Protein AF-A0A5C4JA90-F1 (afdb_monomer)

pLDDT: mean 88.25, std 11.95, range [43.72, 97.94]

Solvent-accessible surface area (backbone atoms only — not comparable to full-atom values): 6772 Å² total; per-residue (Å²): 108,71,66,58,56,51,51,53,49,51,52,51,32,50,51,41,26,49,60,39,47,71,43,42,62,58,55,51,51,46,38,75,78,66,50,49,73,68,56,54,54,50,52,50,50,53,51,51,50,51,53,44,51,53,50,50,53,51,52,49,52,53,51,50,55,53,43,42,56,50,25,44,75,76,68,70,45,85,67,88,75,62,65,68,60,53,50,49,53,54,51,52,53,44,50,49,52,50,49,23,36,50,52,39,45,51,49,58,70,61,58,59,84,71,67,77,68,74,76,76,127

Radius of gyration: 19.86 Å; Cα contacts (8 Å, |Δi|>4): 53; chains: 1; bounding box: 40×28×70 Å

Mean predicted aligned error: 6.67 Å

Structure (mmCIF, N/CA/C/O backbone):
data_AF-A0A5C4JA90-F1
#
_entry.id   AF-A0A5C4JA90-F1
#
loop_
_atom_site.group_PDB
_atom_site.id
_atom_site.type_symbol
_atom_site.label_atom_id
_atom_site.label_alt_id
_atom_site.label_comp_id
_atom_site.label_asym_id
_atom_site.label_entity_id
_atom_site.label_seq_id
_atom_site.pdbx_PDB_ins_code
_atom_site.Cartn_x
_atom_site.Cartn_y
_atom_site.Cartn_z
_atom_site.occupancy
_atom_site.B_iso_or_equiv
_atom_site.auth_seq_id
_atom_site.auth_comp_id
_atom_site.auth_asym_id
_atom_site.auth_atom_id
_atom_site.pdbx_PDB_model_num
ATOM 1 N N . MET A 1 1 ? 15.940 -14.968 -6.168 1.00 79.25 1 MET A N 1
ATOM 2 C CA . MET A 1 1 ? 14.780 -14.054 -6.298 1.00 79.25 1 MET A CA 1
ATOM 3 C C . MET A 1 1 ? 13.690 -14.319 -5.271 1.00 79.25 1 MET A C 1
ATOM 5 O O . MET A 1 1 ? 13.374 -13.390 -4.544 1.00 79.25 1 MET A O 1
ATOM 9 N N . ALA A 1 2 ? 13.182 -15.551 -5.124 1.00 89.75 2 ALA A N 1
ATOM 10 C CA . ALA A 1 2 ? 12.149 -15.864 -4.122 1.00 89.75 2 ALA A CA 1
ATOM 11 C C . ALA A 1 2 ? 12.518 -15.434 -2.686 1.00 89.75 2 ALA A C 1
ATOM 13 O O . ALA A 1 2 ? 11.698 -14.834 -2.003 1.00 89.75 2 ALA A O 1
ATOM 14 N N . LEU A 1 3 ? 13.771 -15.653 -2.266 1.00 96.38 3 LEU A N 1
ATOM 15 C CA . LEU A 1 3 ? 14.250 -15.251 -0.938 1.00 96.38 3 LEU A CA 1
ATOM 16 C C . LEU A 1 3 ? 14.213 -13.732 -0.719 1.00 96.38 3 LEU A C 1
ATOM 18 O O . LEU A 1 3 ? 13.763 -13.290 0.329 1.00 96.38 3 LEU A O 1
ATOM 22 N N . ILE A 1 4 ? 14.643 -12.937 -1.706 1.00 95.44 4 ILE A N 1
ATOM 23 C CA . ILE A 1 4 ? 14.639 -11.468 -1.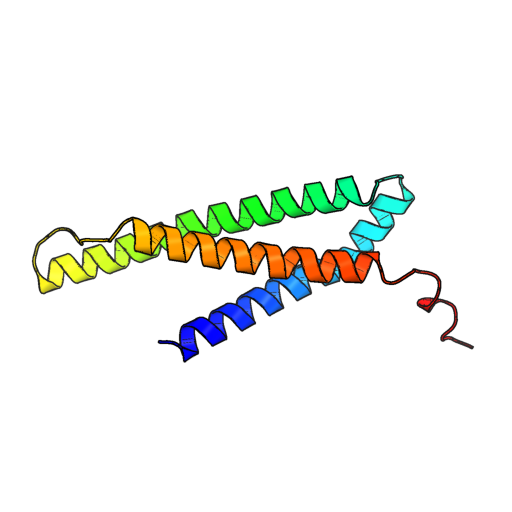606 1.00 95.44 4 ILE A CA 1
ATOM 24 C C . ILE A 1 4 ? 13.197 -10.964 -1.522 1.00 95.44 4 ILE A C 1
ATOM 26 O O . ILE A 1 4 ? 12.879 -10.186 -0.635 1.00 95.44 4 ILE A O 1
ATOM 30 N N . ILE A 1 5 ? 12.311 -11.465 -2.390 1.00 92.88 5 ILE A N 1
ATOM 31 C CA . ILE A 1 5 ? 10.890 -11.089 -2.385 1.00 92.88 5 ILE A CA 1
ATOM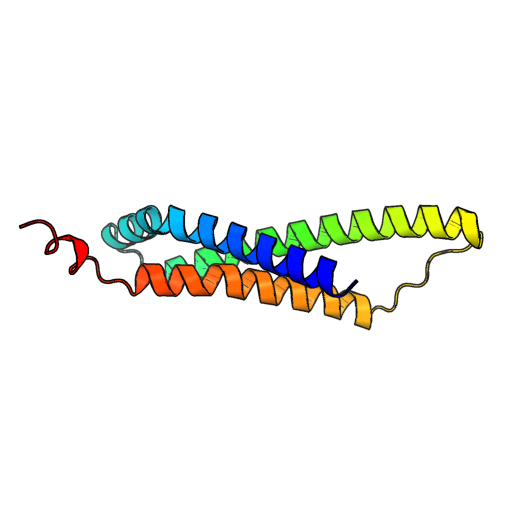 32 C C . ILE A 1 5 ? 10.248 -11.432 -1.036 1.00 92.88 5 ILE A C 1
ATOM 34 O O . ILE A 1 5 ? 9.563 -10.592 -0.456 1.00 92.88 5 ILE A O 1
ATOM 38 N N . ALA A 1 6 ? 10.494 -12.637 -0.514 1.00 94.75 6 ALA A N 1
ATOM 39 C CA . ALA A 1 6 ? 9.968 -13.066 0.777 1.00 94.75 6 ALA A CA 1
ATOM 40 C C . ALA A 1 6 ? 10.513 -12.212 1.928 1.00 94.75 6 ALA A C 1
ATOM 42 O O . ALA A 1 6 ? 9.740 -11.730 2.751 1.00 94.75 6 ALA A O 1
ATOM 43 N N . PHE A 1 7 ? 11.826 -11.976 1.963 1.00 96.62 7 PHE A N 1
ATOM 44 C CA . PHE A 1 7 ? 12.458 -11.154 2.991 1.00 96.62 7 PHE A CA 1
ATOM 45 C C . PHE A 1 7 ? 11.927 -9.718 2.973 1.00 96.62 7 PHE A C 1
ATOM 47 O O . PHE A 1 7 ? 11.525 -9.202 4.012 1.00 96.62 7 PHE A O 1
ATOM 54 N N . THR A 1 8 ? 11.855 -9.089 1.797 1.00 94.75 8 THR A N 1
ATOM 55 C CA . THR A 1 8 ? 11.294 -7.743 1.645 1.00 94.75 8 THR A CA 1
ATOM 56 C C . THR A 1 8 ? 9.830 -7.703 2.072 1.00 94.75 8 THR A C 1
ATOM 58 O O . THR A 1 8 ? 9.444 -6.790 2.796 1.00 94.75 8 THR A O 1
ATOM 61 N N . ALA A 1 9 ? 9.022 -8.695 1.689 1.00 94.62 9 ALA A N 1
ATOM 62 C CA . ALA A 1 9 ? 7.627 -8.771 2.112 1.00 94.62 9 ALA A CA 1
ATOM 63 C C . ALA A 1 9 ? 7.506 -8.857 3.640 1.00 94.62 9 ALA A C 1
ATOM 65 O O . ALA A 1 9 ? 6.747 -8.094 4.229 1.00 94.62 9 ALA A O 1
ATOM 66 N N . ILE A 1 10 ? 8.288 -9.723 4.292 1.00 96.19 10 ILE A N 1
ATOM 67 C CA . ILE A 1 10 ? 8.297 -9.860 5.756 1.00 96.19 10 ILE A CA 1
ATOM 68 C C . ILE A 1 10 ? 8.734 -8.553 6.421 1.00 96.19 10 ILE A C 1
ATOM 70 O O . ILE A 1 10 ? 8.079 -8.104 7.357 1.00 96.19 10 ILE A O 1
ATOM 74 N N . ALA A 1 11 ? 9.805 -7.926 5.929 1.00 96.12 11 ALA A N 1
ATOM 75 C CA . ALA A 1 11 ? 10.307 -6.667 6.469 1.00 96.12 11 ALA A CA 1
ATOM 76 C C . ALA A 1 11 ? 9.243 -5.563 6.388 1.00 96.12 11 ALA A C 1
ATOM 78 O O . ALA A 1 11 ? 8.934 -4.935 7.398 1.00 96.12 11 ALA A O 1
ATOM 79 N N . VAL A 1 12 ? 8.620 -5.387 5.218 1.00 94.38 12 VAL A N 1
ATOM 80 C CA . VAL A 1 12 ? 7.545 -4.407 5.008 1.00 94.38 12 VAL A CA 1
ATOM 81 C C . VAL A 1 12 ? 6.351 -4.697 5.913 1.00 94.38 12 VAL A C 1
ATOM 83 O O . VAL A 1 12 ? 5.855 -3.785 6.574 1.00 94.38 12 VAL A O 1
ATOM 86 N N . VAL A 1 13 ? 5.904 -5.956 5.980 1.00 94.81 13 VAL A N 1
ATOM 87 C CA . VAL A 1 13 ? 4.779 -6.356 6.835 1.00 94.81 13 VAL A CA 1
ATOM 88 C C . VAL A 1 13 ? 5.084 -6.048 8.296 1.00 94.81 13 VAL A C 1
ATOM 90 O O . VAL A 1 13 ? 4.253 -5.450 8.970 1.00 94.81 13 VAL A O 1
ATOM 93 N N . ASN A 1 14 ? 6.275 -6.405 8.776 1.00 95.94 14 ASN A N 1
ATOM 94 C CA . ASN A 1 14 ? 6.683 -6.160 10.153 1.00 95.94 14 ASN A CA 1
ATOM 95 C C . ASN A 1 14 ? 6.728 -4.662 10.477 1.00 95.94 14 ASN A C 1
ATOM 97 O O . ASN A 1 14 ? 6.190 -4.238 11.496 1.00 95.94 14 ASN A O 1
ATOM 101 N N . THR A 1 15 ? 7.311 -3.846 9.597 1.00 94.62 15 THR A N 1
ATOM 102 C CA . THR A 1 15 ? 7.379 -2.392 9.790 1.00 94.62 15 THR A CA 1
ATOM 103 C C . THR A 1 15 ? 5.991 -1.759 9.809 1.00 94.62 15 THR A C 1
ATOM 105 O O . THR A 1 15 ? 5.680 -0.998 10.722 1.00 94.62 15 THR A O 1
ATOM 108 N N . LEU A 1 16 ? 5.131 -2.090 8.840 1.00 93.31 16 LEU A N 1
ATOM 109 C CA . LEU A 1 16 ? 3.766 -1.562 8.791 1.00 93.31 16 LEU A CA 1
ATOM 110 C C . LEU A 1 16 ? 2.945 -2.024 9.996 1.00 93.31 16 LEU A C 1
ATOM 112 O O . LEU A 1 16 ? 2.185 -1.235 10.562 1.00 93.31 16 LEU A O 1
ATOM 116 N N . ALA A 1 17 ? 3.117 -3.277 10.414 1.00 92.12 17 ALA A N 1
ATOM 117 C CA . ALA A 1 17 ? 2.409 -3.817 11.559 1.00 92.12 17 ALA A CA 1
ATOM 118 C C . ALA A 1 17 ? 2.846 -3.161 12.872 1.00 92.12 17 ALA A C 1
ATOM 120 O O . ALA A 1 17 ? 1.986 -2.803 13.680 1.00 92.12 17 ALA A O 1
ATOM 121 N N . MET A 1 18 ? 4.151 -2.951 13.060 1.00 93.19 18 MET A N 1
ATOM 122 C CA . MET A 1 18 ? 4.711 -2.233 14.207 1.00 93.19 18 MET A CA 1
ATOM 123 C C . MET A 1 18 ? 4.201 -0.789 14.247 1.00 93.19 18 MET A C 1
ATOM 125 O O . MET A 1 18 ? 3.548 -0.409 15.214 1.00 93.19 18 MET A O 1
ATOM 129 N N . ALA A 1 19 ? 4.366 -0.033 13.156 1.00 92.00 19 ALA A N 1
ATOM 130 C CA . ALA A 1 19 ? 3.921 1.360 13.071 1.00 92.00 19 ALA A CA 1
ATOM 131 C C . ALA A 1 19 ? 2.415 1.517 13.342 1.00 92.00 19 ALA A C 1
ATOM 133 O O . ALA A 1 19 ? 1.977 2.467 13.989 1.00 92.00 19 ALA A O 1
ATOM 134 N N . THR A 1 20 ? 1.605 0.564 12.876 1.00 90.44 20 THR A N 1
ATOM 135 C CA . THR A 1 20 ? 0.160 0.573 13.135 1.00 90.44 20 THR A CA 1
ATOM 136 C C . THR A 1 20 ? -0.168 0.236 14.591 1.00 90.44 20 THR A C 1
ATOM 138 O O . THR A 1 20 ? -1.092 0.812 15.166 1.00 90.44 20 THR A O 1
ATOM 141 N N . SER A 1 21 ? 0.572 -0.697 15.193 1.00 88.62 21 SER A N 1
ATOM 142 C CA . SER A 1 21 ? 0.370 -1.120 16.583 1.00 88.62 21 SER A CA 1
ATOM 143 C C . SER A 1 21 ? 0.759 -0.026 17.576 1.00 88.62 21 SER A C 1
ATOM 145 O O . SER A 1 21 ? 0.036 0.188 18.548 1.00 88.62 21 SER A O 1
ATOM 147 N N . ASP A 1 22 ? 1.823 0.730 17.299 1.00 89.75 22 ASP A N 1
ATOM 148 C CA . ASP A 1 22 ? 2.257 1.853 18.142 1.00 89.75 22 ASP A CA 1
ATOM 149 C C . ASP A 1 22 ? 1.175 2.941 18.253 1.00 89.75 22 ASP A C 1
ATOM 151 O O . ASP A 1 22 ? 0.995 3.569 19.300 1.00 89.75 22 ASP A O 1
ATOM 155 N N . ARG A 1 23 ? 0.356 3.093 17.207 1.00 89.81 23 ARG A N 1
ATOM 156 C CA . ARG A 1 23 ? -0.749 4.065 17.143 1.00 89.81 23 ARG A CA 1
ATOM 157 C C . ARG A 1 23 ? -2.047 3.569 17.779 1.00 89.81 23 ARG A C 1
ATOM 159 O O . ARG A 1 23 ? -3.039 4.297 17.820 1.00 89.81 23 ARG A O 1
ATOM 166 N N . ALA A 1 24 ? -2.057 2.367 18.358 1.00 84.62 24 ALA A N 1
ATOM 167 C CA . ALA A 1 24 ? -3.225 1.829 19.056 1.00 84.62 24 ALA A CA 1
ATOM 168 C C . ALA A 1 24 ? -3.716 2.745 20.191 1.00 84.62 24 ALA A C 1
ATOM 170 O O . ALA A 1 24 ? -4.925 2.897 20.382 1.00 84.62 24 ALA A O 1
ATOM 171 N N . ARG A 1 25 ? -2.795 3.400 20.917 1.00 84.06 25 ARG A N 1
ATOM 172 C CA . ARG A 1 25 ? -3.149 4.374 21.966 1.00 84.06 25 ARG A CA 1
ATOM 173 C C . ARG A 1 25 ? -3.851 5.603 21.393 1.00 84.06 25 ARG A C 1
ATOM 175 O O . ARG A 1 25 ? -4.857 6.027 21.953 1.00 84.06 25 ARG A O 1
ATOM 182 N N . GLU A 1 26 ? -3.385 6.131 20.263 1.00 89.56 26 GLU A N 1
ATOM 183 C CA . GLU A 1 26 ? -4.033 7.255 19.572 1.00 89.56 26 GLU A CA 1
ATOM 184 C C . GLU A 1 26 ? -5.461 6.886 19.148 1.00 89.56 26 GLU A C 1
ATOM 186 O O . GLU A 1 26 ? -6.402 7.641 19.390 1.00 89.56 26 GLU A O 1
ATOM 191 N N . PHE A 1 27 ? -5.657 5.684 18.594 1.00 88.44 27 PHE A N 1
ATOM 192 C CA . PHE A 1 27 ? -6.988 5.198 18.216 1.00 88.44 27 PHE A CA 1
ATOM 193 C C . PHE A 1 27 ? -7.919 5.0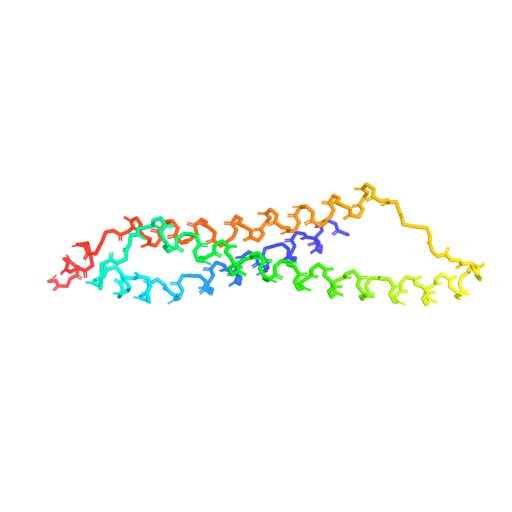31 19.420 1.00 88.44 27 PHE A C 1
ATOM 195 O O . PHE A 1 27 ? -9.113 5.323 19.316 1.00 88.44 27 PHE A O 1
ATOM 202 N N . ALA A 1 28 ? -7.395 4.588 20.566 1.00 84.50 28 ALA A N 1
ATOM 203 C CA . ALA A 1 28 ? -8.161 4.507 21.805 1.00 84.50 28 ALA A CA 1
ATOM 204 C C . ALA A 1 28 ? -8.592 5.899 22.294 1.00 84.50 28 ALA A C 1
ATOM 206 O O . ALA A 1 28 ? -9.762 6.085 22.626 1.00 84.50 28 ALA A O 1
ATOM 207 N N . LEU A 1 29 ? -7.694 6.890 22.255 1.00 88.06 29 LEU A N 1
ATOM 208 C CA . LEU A 1 29 ? -8.014 8.279 22.602 1.00 88.06 29 LEU A CA 1
ATOM 209 C C . LEU A 1 29 ? -9.082 8.867 21.671 1.00 88.06 29 LEU A C 1
ATOM 211 O O . LEU A 1 29 ? -10.066 9.429 22.147 1.00 88.06 29 LEU A O 1
ATOM 215 N N . LEU A 1 30 ? -8.966 8.661 20.355 1.00 88.31 30 LEU A N 1
ATOM 216 C CA . LEU A 1 30 ? -9.975 9.109 19.386 1.00 88.31 30 LEU A CA 1
ATOM 217 C C . LEU A 1 30 ? -11.363 8.521 19.673 1.00 88.31 30 LEU A C 1
ATOM 219 O O . LEU A 1 30 ? -12.378 9.195 19.479 1.00 88.31 30 LEU A O 1
ATOM 223 N N . ARG A 1 31 ? -11.427 7.275 20.157 1.00 86.38 31 ARG A N 1
ATOM 224 C CA . ARG A 1 31 ? -12.687 6.633 20.559 1.00 86.38 31 ARG A CA 1
ATOM 225 C C . ARG A 1 31 ? -13.284 7.222 21.831 1.00 86.38 31 ARG A C 1
ATOM 227 O O . ARG A 1 31 ? -14.506 7.283 21.918 1.00 86.38 31 ARG A O 1
ATOM 234 N N . LEU A 1 32 ? -12.465 7.665 22.786 1.00 87.81 32 LEU A N 1
ATOM 235 C CA . LEU A 1 32 ? -12.951 8.340 23.997 1.00 87.81 32 LEU A CA 1
ATOM 236 C C . LEU A 1 32 ? -13.618 9.682 23.672 1.00 87.81 32 LEU A C 1
ATOM 238 O O . LEU A 1 32 ? -14.580 10.060 24.329 1.00 87.81 32 LEU A O 1
ATOM 242 N N . VAL A 1 33 ? -13.169 10.350 22.608 1.00 89.62 33 VAL A N 1
ATOM 243 C CA . VAL A 1 33 ? -13.782 11.586 22.087 1.00 89.62 33 VAL A CA 1
ATOM 244 C C . VAL A 1 33 ? -15.012 11.295 21.195 1.00 89.62 33 VAL A C 1
ATOM 246 O O . VAL A 1 33 ? -15.637 12.207 20.666 1.00 89.62 33 VAL A O 1
ATOM 249 N N . GLY A 1 34 ? -15.407 10.023 21.037 1.00 90.38 34 GLY A N 1
ATOM 250 C CA . GLY A 1 34 ? -16.632 9.615 20.333 1.00 90.38 34 GLY A CA 1
ATOM 251 C C . GLY A 1 34 ? -16.432 9.076 18.912 1.00 90.38 34 GLY A C 1
ATOM 252 O O . GLY A 1 34 ? -17.409 8.792 18.218 1.00 90.38 34 GLY A O 1
ATOM 253 N N . THR A 1 35 ? -15.189 8.887 18.454 1.00 91.75 35 THR A N 1
ATOM 254 C CA . THR A 1 35 ? -14.922 8.325 17.118 1.00 91.75 35 THR A CA 1
ATOM 255 C C . THR A 1 35 ? -15.312 6.846 17.055 1.00 91.75 35 THR A C 1
ATOM 257 O O . THR A 1 35 ? -14.945 6.035 17.905 1.00 91.75 35 THR A O 1
ATOM 260 N N . THR A 1 36 ? -16.022 6.449 16.002 1.00 90.38 36 THR A N 1
ATOM 261 C CA . THR A 1 36 ? -16.427 5.054 15.782 1.00 90.38 36 THR A CA 1
ATOM 262 C C . THR A 1 36 ? -15.290 4.209 15.197 1.00 90.38 36 THR A C 1
ATOM 264 O O . THR A 1 36 ? -14.433 4.691 14.454 1.00 90.38 36 THR A O 1
ATOM 267 N N . ARG A 1 37 ? -15.322 2.887 15.428 1.00 86.50 37 ARG A N 1
ATOM 268 C CA . ARG A 1 37 ? -14.355 1.935 14.840 1.00 86.50 37 ARG A CA 1
ATOM 269 C C . ARG A 1 37 ? -14.282 2.033 13.310 1.00 86.50 37 ARG A C 1
ATOM 271 O O . ARG A 1 37 ? -13.207 1.885 12.737 1.00 86.50 37 ARG A O 1
ATOM 278 N N . ARG A 1 38 ? -15.412 2.294 12.643 1.00 89.94 38 ARG A N 1
ATOM 279 C CA . ARG A 1 38 ? -15.472 2.436 11.180 1.00 89.94 38 ARG A CA 1
ATOM 280 C C . ARG A 1 38 ? -14.741 3.691 10.696 1.00 89.94 38 ARG A C 1
ATOM 282 O O . ARG A 1 38 ? -14.096 3.627 9.656 1.00 89.94 38 ARG A O 1
ATOM 289 N N . GLN A 1 39 ? -14.811 4.797 11.438 1.00 92.50 39 GLN A N 1
ATOM 290 C CA . GLN A 1 39 ? -14.091 6.030 11.099 1.00 92.50 39 GLN A CA 1
ATOM 291 C C . GLN A 1 39 ? -12.576 5.839 11.210 1.00 92.50 39 GLN A C 1
ATOM 293 O O . GLN A 1 39 ? -11.870 6.194 10.270 1.00 92.50 39 GLN A O 1
ATOM 298 N N . VAL A 1 40 ? -12.096 5.189 12.277 1.00 91.06 40 VAL A N 1
ATOM 299 C CA . VAL A 1 40 ? -10.666 4.862 12.439 1.00 91.06 40 VAL A CA 1
ATOM 300 C C . VAL A 1 40 ? -10.176 3.961 11.302 1.00 91.06 40 VAL A C 1
ATOM 302 O O . VAL A 1 40 ? -9.179 4.263 10.658 1.00 91.06 40 VAL A O 1
ATOM 305 N N . MET A 1 41 ? -10.916 2.893 10.982 1.00 90.88 41 MET A N 1
ATOM 306 C CA . MET A 1 41 ? -10.546 1.988 9.883 1.00 90.88 41 MET A CA 1
ATOM 307 C C . MET A 1 41 ? -10.560 2.684 8.516 1.00 90.88 41 MET A C 1
ATOM 309 O O . MET A 1 41 ? -9.738 2.369 7.661 1.00 90.88 41 MET A O 1
ATOM 313 N N . ARG A 1 42 ? -11.471 3.642 8.298 1.00 93.25 42 ARG A N 1
ATOM 314 C CA . ARG A 1 42 ? -11.513 4.430 7.059 1.00 93.25 42 ARG A CA 1
ATOM 315 C C . ARG A 1 42 ? -10.328 5.387 6.961 1.00 93.25 42 ARG A C 1
ATOM 317 O O . ARG A 1 42 ? -9.751 5.498 5.888 1.00 93.25 42 ARG A O 1
ATOM 324 N N . MET A 1 43 ? -9.971 6.057 8.056 1.00 93.38 43 MET A N 1
ATOM 325 C CA . MET A 1 43 ? -8.787 6.919 8.123 1.00 93.38 43 MET A CA 1
ATOM 326 C C . MET A 1 43 ? -7.522 6.120 7.814 1.00 93.38 43 MET A C 1
ATOM 328 O O . MET A 1 43 ? -6.751 6.510 6.944 1.00 93.38 43 MET A O 1
ATOM 332 N N . LEU A 1 44 ? -7.361 4.966 8.462 1.00 91.94 44 LEU A N 1
ATOM 333 C CA . LEU A 1 44 ? -6.222 4.090 8.230 1.00 91.94 44 LEU A CA 1
ATOM 334 C C . LEU A 1 44 ? -6.159 3.611 6.774 1.00 91.94 44 LEU A C 1
ATOM 336 O O . LEU A 1 44 ? -5.091 3.598 6.178 1.00 91.94 44 LEU A O 1
ATOM 340 N N . GLY A 1 45 ? -7.308 3.291 6.170 1.00 93.19 45 GLY A N 1
ATOM 341 C CA . GLY A 1 45 ? -7.381 2.948 4.749 1.00 93.19 45 GLY A CA 1
ATOM 342 C C . GLY A 1 45 ? -6.870 4.063 3.830 1.00 93.19 45 GLY A C 1
ATOM 343 O O . GLY A 1 45 ? -6.159 3.773 2.873 1.00 93.19 45 GLY A O 1
ATOM 344 N N . TRP A 1 46 ? -7.179 5.329 4.132 1.00 96.12 46 TRP A N 1
ATOM 345 C CA . TRP A 1 46 ? -6.644 6.476 3.387 1.00 96.12 46 TRP A CA 1
ATOM 346 C C . TRP A 1 46 ? -5.139 6.647 3.569 1.00 96.12 46 TRP A C 1
ATOM 348 O O . TRP A 1 46 ? -4.440 6.951 2.607 1.00 96.12 46 TRP A O 1
ATOM 358 N N . GLU A 1 47 ? -4.635 6.416 4.776 1.00 94.12 47 GLU A N 1
ATOM 359 C CA . GLU A 1 47 ? -3.203 6.466 5.047 1.00 94.12 47 GLU A CA 1
ATOM 360 C C . GLU A 1 47 ? -2.449 5.365 4.293 1.00 94.12 47 GLU A C 1
ATOM 362 O O . GLU A 1 47 ? -1.492 5.649 3.574 1.00 94.12 47 GLU A O 1
ATOM 367 N N . THR A 1 48 ? -2.926 4.118 4.371 1.00 94.50 48 THR A N 1
ATOM 368 C CA . THR A 1 48 ? -2.349 3.004 3.611 1.00 94.50 48 THR A CA 1
ATOM 369 C C . THR A 1 48 ? -2.414 3.266 2.112 1.00 94.50 48 THR A C 1
ATOM 371 O O . THR A 1 48 ? -1.439 3.009 1.411 1.00 94.50 48 THR A O 1
ATOM 374 N N . LEU A 1 49 ? -3.527 3.807 1.606 1.00 96.06 49 LEU A N 1
ATOM 375 C CA . LEU A 1 49 ? -3.661 4.152 0.193 1.00 96.06 49 LEU A CA 1
ATOM 376 C C . LEU A 1 49 ? -2.618 5.191 -0.234 1.00 96.06 49 LEU A C 1
ATOM 378 O O . LEU A 1 49 ? -2.000 5.024 -1.282 1.00 96.06 49 LEU A O 1
ATOM 382 N N . ALA A 1 50 ? -2.390 6.227 0.577 1.00 97.06 50 ALA A N 1
ATOM 383 C CA . ALA A 1 50 ? -1.373 7.236 0.303 1.00 97.06 50 ALA A CA 1
ATOM 384 C C . ALA A 1 50 ? 0.039 6.627 0.287 1.00 97.06 50 ALA A C 1
ATOM 386 O O . ALA A 1 50 ? 0.798 6.874 -0.649 1.00 97.06 50 ALA A O 1
ATOM 387 N N . ILE A 1 51 ? 0.369 5.775 1.265 1.00 95.25 51 ILE A N 1
ATOM 388 C CA . ILE A 1 51 ? 1.660 5.070 1.328 1.00 95.25 51 ILE A CA 1
ATOM 389 C C . ILE A 1 51 ? 1.861 4.198 0.084 1.00 95.25 51 ILE A C 1
ATOM 391 O O . ILE A 1 51 ? 2.905 4.274 -0.560 1.00 95.25 51 ILE A O 1
ATOM 395 N N . VAL A 1 52 ? 0.856 3.398 -0.286 1.00 96.56 52 VAL A N 1
ATOM 396 C CA . VAL A 1 52 ? 0.907 2.524 -1.466 1.00 96.56 52 VAL A CA 1
ATOM 397 C C . VAL A 1 52 ? 1.038 3.338 -2.749 1.00 96.56 52 VAL A C 1
ATOM 399 O O . VAL A 1 52 ? 1.833 2.972 -3.608 1.00 96.56 52 VAL A O 1
ATOM 402 N N . ALA A 1 53 ? 0.308 4.446 -2.884 1.00 97.62 53 ALA A N 1
ATOM 403 C CA . ALA A 1 53 ? 0.392 5.309 -4.057 1.00 97.62 53 ALA A CA 1
ATOM 404 C C . ALA A 1 53 ? 1.796 5.910 -4.212 1.00 97.62 53 ALA A C 1
ATOM 406 O O . ALA A 1 53 ? 2.388 5.828 -5.288 1.00 97.62 53 ALA A O 1
ATOM 407 N N . VAL A 1 54 ? 2.364 6.450 -3.130 1.00 97.94 54 VAL A N 1
ATOM 408 C CA . VAL A 1 54 ? 3.727 6.998 -3.132 1.00 97.94 54 VAL A CA 1
ATOM 409 C C . VAL A 1 54 ? 4.751 5.903 -3.439 1.00 97.94 54 VAL A C 1
ATOM 411 O O . VAL A 1 54 ? 5.611 6.092 -4.297 1.00 97.94 54 VAL A O 1
ATOM 414 N N . ALA A 1 55 ? 4.634 4.736 -2.802 1.00 95.94 55 ALA A N 1
ATOM 415 C CA . ALA A 1 55 ? 5.519 3.601 -3.046 1.00 95.94 55 ALA A CA 1
ATOM 416 C C . ALA A 1 55 ? 5.431 3.093 -4.493 1.00 95.94 55 ALA A C 1
ATOM 418 O O . ALA A 1 55 ? 6.458 2.785 -5.094 1.00 95.94 55 ALA A O 1
ATOM 419 N N . ALA A 1 56 ? 4.230 3.042 -5.076 1.00 96.88 56 ALA A N 1
ATOM 420 C CA . ALA A 1 56 ? 4.018 2.643 -6.462 1.00 96.88 56 ALA A CA 1
ATOM 421 C C . ALA A 1 56 ? 4.677 3.627 -7.433 1.00 96.88 56 ALA A C 1
ATOM 423 O O . ALA A 1 56 ? 5.388 3.197 -8.340 1.00 96.88 56 ALA A O 1
ATOM 424 N N . VAL A 1 57 ? 4.497 4.935 -7.225 1.00 97.94 57 VAL A N 1
ATOM 425 C CA . VAL A 1 57 ? 5.113 5.972 -8.065 1.00 97.94 57 VAL A CA 1
ATOM 426 C C . VAL A 1 57 ? 6.636 5.910 -7.971 1.00 97.94 57 VAL A C 1
ATOM 428 O O . VAL A 1 57 ? 7.307 5.801 -8.996 1.00 97.94 57 VAL A O 1
ATOM 431 N N . LEU A 1 58 ? 7.189 5.920 -6.755 1.00 97.94 58 LEU A N 1
ATOM 432 C CA . LEU A 1 58 ? 8.638 5.902 -6.546 1.00 97.94 58 LEU A CA 1
ATOM 433 C C . LEU A 1 58 ? 9.269 4.591 -7.019 1.00 97.94 58 LEU A C 1
ATOM 435 O O . LEU A 1 58 ? 10.269 4.613 -7.730 1.00 97.94 58 LEU A O 1
ATOM 439 N N . GLY A 1 59 ? 8.669 3.450 -6.678 1.00 96.12 59 GLY A N 1
ATOM 440 C CA . GLY A 1 59 ? 9.149 2.137 -7.100 1.00 96.12 59 GLY A CA 1
ATOM 441 C C . GLY A 1 59 ? 9.141 1.985 -8.618 1.00 96.12 59 GLY A C 1
ATOM 442 O O . GLY A 1 59 ? 10.118 1.509 -9.191 1.00 96.12 59 GLY A O 1
ATOM 443 N N . THR A 1 60 ? 8.084 2.459 -9.285 1.00 95.81 60 THR A N 1
ATOM 444 C CA . THR A 1 60 ? 8.000 2.451 -10.753 1.00 95.81 60 THR A CA 1
ATOM 445 C C . THR A 1 60 ? 9.032 3.384 -11.375 1.00 95.81 60 THR A C 1
ATOM 447 O O . THR A 1 60 ? 9.713 2.983 -12.314 1.00 95.81 60 THR A O 1
ATOM 450 N N . ALA A 1 61 ? 9.207 4.596 -10.841 1.00 96.44 61 ALA A N 1
ATOM 451 C CA . ALA A 1 61 ? 10.204 5.542 -11.334 1.00 96.44 61 ALA A CA 1
ATOM 452 C C . ALA A 1 61 ? 11.633 4.981 -11.223 1.00 96.44 61 ALA A C 1
ATOM 454 O O . ALA A 1 61 ? 12.388 5.024 -12.193 1.00 96.44 61 ALA A O 1
ATOM 455 N N . ILE A 1 62 ? 11.984 4.390 -10.075 1.00 96.56 62 ILE A N 1
ATOM 456 C CA . ILE A 1 62 ? 13.294 3.762 -9.848 1.00 96.56 62 ILE A CA 1
ATOM 457 C C . ILE A 1 62 ? 13.486 2.555 -10.777 1.00 96.56 62 ILE A C 1
ATOM 459 O O . ILE A 1 62 ? 14.541 2.408 -11.401 1.00 96.56 62 ILE A O 1
ATOM 463 N N . ALA A 1 63 ? 12.470 1.699 -10.911 1.00 94.31 63 ALA A N 1
ATOM 464 C CA . ALA A 1 63 ? 12.537 0.532 -11.785 1.00 94.31 63 ALA A CA 1
ATOM 465 C C . ALA A 1 63 ? 12.709 0.937 -13.255 1.00 94.31 63 ALA A C 1
ATOM 467 O O . ALA A 1 63 ? 13.558 0.382 -13.946 1.00 94.31 63 ALA A O 1
ATOM 468 N N . LEU A 1 64 ? 11.966 1.940 -13.728 1.00 93.50 64 LEU A N 1
ATOM 469 C CA . LEU A 1 64 ? 12.100 2.444 -15.093 1.00 93.50 64 LEU A CA 1
ATOM 470 C C . LEU A 1 64 ? 13.465 3.088 -15.328 1.00 93.50 64 LEU A C 1
ATOM 472 O O . LEU A 1 64 ? 14.082 2.789 -16.341 1.00 93.50 64 LEU A O 1
ATOM 476 N N . ALA A 1 65 ? 13.965 3.913 -14.405 1.00 93.94 65 ALA A N 1
ATOM 477 C CA . ALA A 1 65 ? 15.272 4.558 -14.543 1.00 93.94 65 ALA A CA 1
ATOM 478 C C . ALA A 1 65 ? 16.428 3.544 -14.605 1.00 93.94 65 ALA A C 1
ATOM 480 O O . ALA A 1 65 ? 17.343 3.672 -15.416 1.00 93.94 65 ALA A O 1
ATOM 481 N N . THR A 1 66 ? 16.382 2.511 -13.762 1.00 93.62 66 THR A N 1
ATOM 482 C CA . THR A 1 66 ? 17.403 1.453 -13.769 1.00 93.62 66 THR A CA 1
ATOM 483 C C . THR A 1 66 ? 17.295 0.575 -15.014 1.00 93.62 66 THR A C 1
ATOM 485 O O . THR A 1 66 ? 18.309 0.247 -15.631 1.00 93.62 66 THR A O 1
ATOM 488 N N . LEU A 1 67 ? 16.073 0.243 -15.436 1.00 92.12 67 LEU A N 1
ATOM 489 C CA . LEU A 1 67 ? 15.833 -0.583 -16.613 1.00 92.12 67 LEU A CA 1
ATOM 490 C C . LEU A 1 67 ? 16.191 0.139 -17.921 1.00 92.12 67 LEU A C 1
ATOM 492 O O . LEU A 1 67 ? 16.742 -0.491 -18.819 1.00 92.12 67 LEU A O 1
ATOM 496 N N . THR A 1 68 ? 15.929 1.445 -18.041 1.00 90.94 68 THR A N 1
ATOM 497 C CA . THR A 1 68 ? 16.336 2.244 -19.212 1.00 90.94 68 THR A CA 1
ATOM 498 C C . THR A 1 68 ? 17.847 2.356 -19.316 1.00 90.94 68 THR A C 1
ATOM 500 O O . THR A 1 68 ? 18.382 2.118 -20.397 1.00 90.94 68 THR A O 1
ATOM 503 N N . ALA A 1 69 ? 18.543 2.626 -18.208 1.00 90.25 69 ALA A N 1
ATOM 504 C CA . ALA A 1 69 ? 20.003 2.656 -18.181 1.00 90.25 69 ALA A CA 1
ATOM 505 C C . ALA A 1 69 ? 20.608 1.306 -18.605 1.00 90.25 69 ALA A C 1
ATOM 507 O O . ALA A 1 69 ? 21.520 1.257 -19.431 1.00 90.25 69 ALA A O 1
ATOM 508 N N . PHE A 1 70 ? 20.055 0.202 -18.097 1.00 91.81 70 PHE A N 1
ATOM 509 C CA . PHE A 1 70 ? 20.489 -1.145 -18.462 1.00 91.81 70 PHE A CA 1
ATOM 510 C C . PHE A 1 70 ? 20.202 -1.479 -19.936 1.00 91.81 70 PHE A C 1
ATOM 512 O O . PHE A 1 70 ? 21.077 -1.970 -20.651 1.00 91.81 70 PHE A O 1
ATOM 519 N N . SER A 1 71 ? 18.991 -1.178 -20.414 1.00 90.88 71 SER A N 1
ATOM 520 C CA . SER A 1 71 ? 18.561 -1.448 -21.793 1.00 90.88 71 SER A CA 1
ATOM 521 C C . SER A 1 71 ? 19.395 -0.677 -22.814 1.00 90.88 71 SER A C 1
ATOM 523 O O . SER A 1 71 ? 19.808 -1.250 -23.826 1.00 90.88 71 SER A O 1
ATOM 525 N N . ALA A 1 72 ? 19.701 0.592 -22.523 1.00 89.62 72 ALA A N 1
ATOM 526 C CA . ALA A 1 72 ? 20.544 1.435 -23.361 1.00 89.62 72 ALA A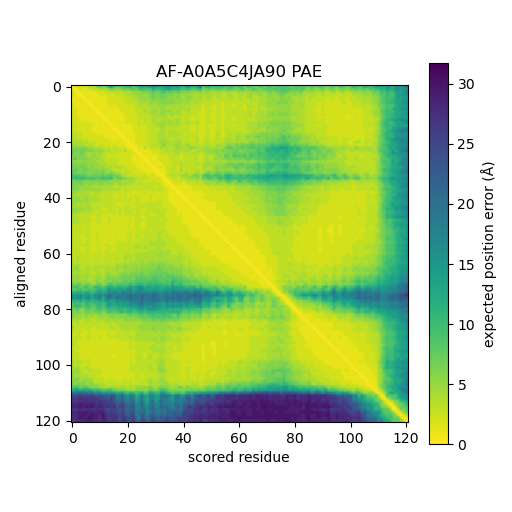 CA 1
ATOM 527 C C . ALA A 1 72 ? 21.957 0.852 -23.525 1.00 89.62 72 ALA A C 1
ATOM 529 O O . ALA A 1 72 ? 22.477 0.841 -24.637 1.00 89.62 72 ALA A O 1
ATOM 530 N N . GLY A 1 73 ? 22.547 0.314 -22.451 1.00 88.06 73 GLY A N 1
ATOM 531 C CA . GLY A 1 73 ? 23.878 -0.299 -22.497 1.00 88.06 73 GLY A CA 1
ATOM 532 C C . GLY A 1 73 ? 23.932 -1.650 -23.218 1.00 88.06 73 GLY A C 1
ATOM 533 O O . GLY A 1 73 ? 24.943 -1.970 -23.833 1.00 88.06 73 GLY A O 1
ATOM 534 N N . 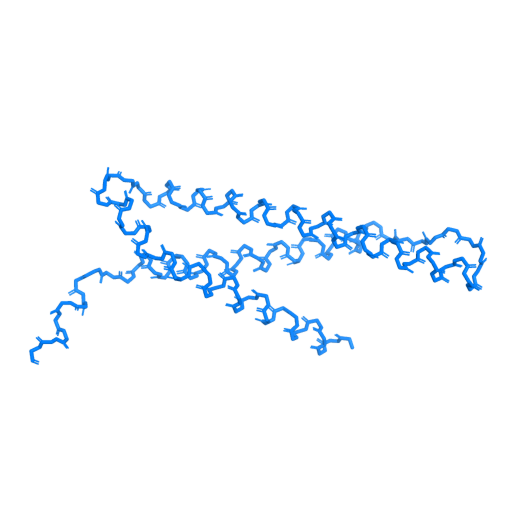MET A 1 74 ? 22.857 -2.441 -23.158 1.00 89.38 74 MET A N 1
ATOM 535 C CA . MET A 1 74 ? 22.831 -3.805 -23.709 1.00 89.38 74 MET A CA 1
ATOM 536 C C . MET A 1 74 ? 22.312 -3.881 -25.147 1.00 89.38 74 MET A C 1
ATOM 538 O O . MET A 1 74 ? 22.835 -4.638 -25.958 1.00 89.38 74 MET A O 1
ATOM 542 N N . THR A 1 75 ? 21.238 -3.150 -25.450 1.00 82.69 75 THR A N 1
ATOM 543 C CA . THR A 1 75 ? 20.469 -3.319 -26.698 1.00 82.69 75 THR A CA 1
ATOM 544 C C . THR A 1 75 ? 20.295 -2.026 -27.488 1.00 82.69 75 THR A C 1
ATOM 546 O O . THR A 1 75 ? 19.841 -2.075 -28.627 1.00 82.69 75 THR A O 1
ATOM 549 N N . GLY A 1 76 ? 20.619 -0.866 -26.902 1.00 78.62 76 GLY A N 1
ATOM 550 C CA . GLY A 1 76 ? 20.404 0.450 -27.517 1.00 78.62 76 GLY A CA 1
ATOM 551 C C . GLY A 1 76 ? 18.929 0.826 -27.728 1.00 78.62 76 GLY A C 1
A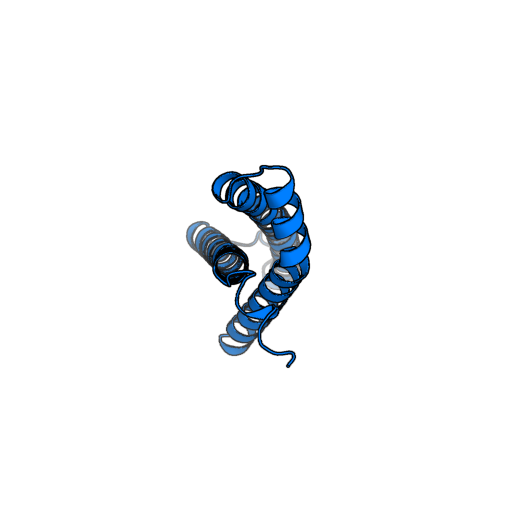TOM 552 O O . GLY A 1 76 ? 18.646 1.875 -28.302 1.00 78.62 76 GLY A O 1
ATOM 553 N N . GLY A 1 77 ? 17.987 -0.013 -27.280 1.00 78.88 77 GLY A N 1
ATOM 554 C CA . GLY A 1 77 ? 16.547 0.153 -27.472 1.00 78.88 77 GLY A CA 1
ATOM 555 C C . GLY A 1 77 ? 15.786 0.496 -26.190 1.00 78.88 77 GLY A C 1
ATOM 556 O O . GLY A 1 77 ? 16.313 0.405 -25.075 1.00 78.88 77 GLY A O 1
ATOM 557 N N . ALA A 1 78 ? 14.515 0.874 -26.352 1.00 79.81 78 ALA A N 1
ATOM 558 C CA . ALA A 1 78 ? 13.609 1.126 -25.235 1.00 79.81 78 ALA A CA 1
ATOM 559 C C . ALA A 1 78 ? 13.246 -0.186 -24.507 1.00 79.81 78 ALA A C 1
ATOM 561 O O . ALA A 1 78 ? 13.000 -1.199 -25.169 1.00 79.81 78 ALA A O 1
ATOM 562 N N . PRO A 1 79 ? 13.167 -0.188 -23.164 1.00 81.81 79 PRO A N 1
ATOM 563 C CA . PRO A 1 79 ? 12.841 -1.400 -22.434 1.00 81.81 79 PRO A CA 1
ATOM 564 C C . PRO A 1 79 ? 11.393 -1.837 -22.646 1.00 81.81 79 PRO A C 1
ATOM 566 O O . PRO A 1 79 ? 10.461 -1.036 -22.557 1.00 81.81 79 PRO A O 1
ATOM 569 N N . HIS A 1 80 ? 11.201 -3.138 -22.858 1.00 84.69 80 HIS A N 1
ATOM 570 C CA . HIS A 1 80 ? 9.879 -3.749 -22.915 1.00 84.69 80 HIS A CA 1
ATOM 571 C C . HIS A 1 80 ? 9.432 -4.186 -21.514 1.00 84.69 80 HIS A C 1
ATOM 573 O O . HIS A 1 80 ? 10.054 -5.053 -20.900 1.00 84.69 80 HIS A O 1
ATOM 579 N N . VAL A 1 81 ? 8.335 -3.606 -21.018 1.00 86.25 81 VAL A N 1
ATOM 580 C CA . VAL A 1 81 ? 7.724 -3.968 -19.731 1.00 86.25 81 VAL A CA 1
ATOM 581 C C . VAL A 1 81 ? 6.308 -4.493 -19.978 1.00 86.25 81 VAL A C 1
ATOM 583 O O . VAL A 1 81 ? 5.442 -3.719 -20.390 1.00 86.25 81 VAL A O 1
ATOM 586 N N . PRO A 1 82 ? 6.032 -5.784 -19.715 1.00 91.44 82 PRO A N 1
ATOM 587 C CA . PRO A 1 82 ? 4.687 -6.331 -19.838 1.00 91.44 82 PRO A CA 1
ATOM 588 C C . PRO A 1 82 ? 3.717 -5.649 -18.852 1.00 91.44 82 PRO A C 1
ATOM 590 O O . PRO A 1 82 ? 3.922 -5.741 -17.635 1.00 91.44 82 PRO A O 1
ATOM 593 N N . PRO A 1 83 ? 2.630 -5.008 -19.327 1.00 90.94 83 PRO A N 1
ATOM 594 C CA . PRO A 1 83 ? 1.748 -4.214 -18.469 1.00 90.94 83 PRO A CA 1
ATOM 595 C C . PRO A 1 83 ? 1.035 -5.068 -17.415 1.00 90.94 83 PRO A C 1
ATOM 597 O O . PRO A 1 83 ? 0.925 -4.660 -16.262 1.00 90.94 83 PRO A O 1
ATOM 600 N N . LEU A 1 84 ? 0.625 -6.292 -17.767 1.00 93.94 84 LEU A N 1
ATOM 601 C CA . LEU A 1 84 ? -0.010 -7.220 -16.826 1.00 93.94 84 LEU A CA 1
ATOM 602 C C . LEU A 1 84 ? 0.932 -7.640 -15.690 1.00 93.94 84 LEU A C 1
ATOM 604 O O . LEU A 1 84 ? 0.505 -7.727 -14.541 1.00 93.94 84 LEU A O 1
ATOM 608 N N . GLY A 1 85 ? 2.215 -7.859 -15.992 1.00 93.38 85 GLY A N 1
ATOM 609 C CA . GLY A 1 85 ? 3.212 -8.205 -14.977 1.00 93.38 85 GLY A CA 1
ATOM 610 C C . GLY A 1 85 ? 3.440 -7.053 -14.001 1.00 93.38 85 GLY A C 1
ATOM 611 O O . GLY A 1 85 ? 3.442 -7.255 -12.788 1.00 93.38 85 GLY A O 1
ATOM 612 N N . HIS A 1 86 ? 3.551 -5.830 -14.524 1.00 93.69 86 HIS A N 1
ATOM 613 C CA . HIS A 1 86 ? 3.710 -4.631 -13.707 1.00 93.69 86 HIS A CA 1
ATOM 614 C C . HIS A 1 86 ? 2.503 -4.388 -12.786 1.00 93.69 86 HIS A C 1
ATOM 616 O O . HIS A 1 86 ? 2.673 -4.201 -11.580 1.00 93.69 86 HIS A O 1
ATOM 622 N N . LEU A 1 87 ? 1.281 -4.479 -13.325 1.00 95.56 87 LEU A N 1
ATOM 623 C CA . LEU A 1 87 ? 0.052 -4.359 -12.537 1.00 95.56 87 LEU A CA 1
ATOM 624 C C . LEU A 1 87 ? -0.065 -5.459 -11.473 1.00 95.56 87 LEU A C 1
ATOM 626 O O . LEU A 1 87 ? -0.510 -5.181 -10.361 1.00 95.56 87 LEU A O 1
ATOM 630 N N . GLY A 1 88 ? 0.377 -6.682 -11.778 1.00 95.81 88 GLY A N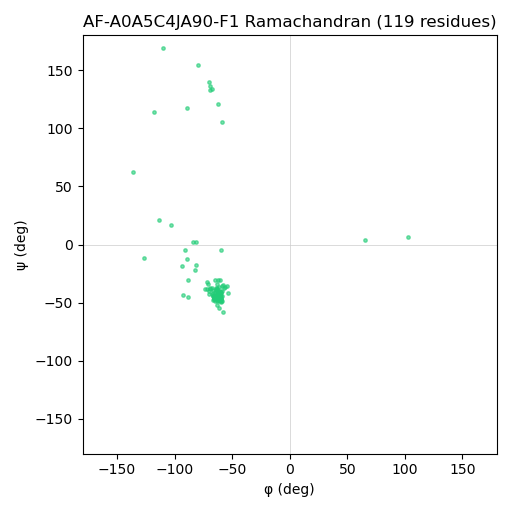 1
ATOM 631 C CA . GLY A 1 88 ? 0.423 -7.780 -10.812 1.00 95.81 88 GLY A CA 1
ATOM 632 C C . GLY A 1 88 ? 1.326 -7.477 -9.614 1.00 95.81 88 GLY A C 1
ATOM 633 O O . GLY A 1 88 ? 0.927 -7.703 -8.473 1.00 95.81 88 GLY A O 1
ATOM 634 N N . VAL A 1 89 ? 2.511 -6.903 -9.851 1.00 93.88 89 VAL A N 1
ATOM 635 C CA . VAL A 1 89 ? 3.445 -6.509 -8.781 1.00 93.88 89 VAL A CA 1
ATOM 636 C C . VAL A 1 89 ? 2.862 -5.391 -7.917 1.00 93.88 89 VAL A C 1
ATOM 638 O O . VAL A 1 89 ? 2.882 -5.500 -6.690 1.00 93.88 89 VAL A O 1
ATOM 641 N N . LEU A 1 90 ? 2.303 -4.347 -8.538 1.00 96.31 90 LEU A N 1
ATOM 642 C CA . LEU A 1 90 ? 1.657 -3.253 -7.805 1.00 96.31 90 LEU A CA 1
ATOM 643 C C . LEU A 1 90 ? 0.468 -3.756 -6.979 1.00 96.31 90 LEU A C 1
ATOM 645 O O . LEU A 1 90 ? 0.341 -3.407 -5.806 1.00 96.31 90 LEU A O 1
ATOM 649 N N . GLY A 1 91 ? -0.368 -4.615 -7.565 1.00 96.75 91 GLY A N 1
ATOM 650 C CA . GLY A 1 91 ? -1.517 -5.212 -6.891 1.00 96.75 91 GLY A CA 1
ATOM 651 C C . GLY A 1 91 ? -1.114 -6.075 -5.697 1.00 96.75 91 GLY A C 1
ATOM 652 O O . GLY A 1 91 ? -1.697 -5.944 -4.622 1.00 96.75 91 GLY A O 1
ATOM 653 N N . TRP A 1 92 ? -0.084 -6.912 -5.847 1.00 95.69 92 TRP A N 1
ATOM 654 C CA . TRP A 1 92 ? 0.412 -7.751 -4.756 1.00 95.69 92 TRP A CA 1
ATOM 655 C C . TRP A 1 92 ? 1.024 -6.926 -3.620 1.00 95.69 92 TRP A C 1
ATOM 657 O O . TRP A 1 92 ? 0.716 -7.159 -2.452 1.00 95.69 92 TRP A O 1
ATOM 667 N N . GLY A 1 93 ? 1.837 -5.918 -3.949 1.00 95.94 93 GLY A N 1
ATOM 668 C CA . GLY A 1 93 ? 2.407 -5.002 -2.959 1.00 95.94 93 GLY A CA 1
ATOM 669 C C . GLY A 1 93 ? 1.333 -4.220 -2.199 1.00 95.94 93 GLY A C 1
ATOM 670 O O . GLY A 1 93 ? 1.375 -4.145 -0.971 1.00 95.94 93 GLY A O 1
ATOM 671 N N . ALA A 1 94 ? 0.327 -3.702 -2.911 1.00 96.44 94 ALA A N 1
ATOM 672 C CA . ALA A 1 94 ? -0.814 -3.014 -2.312 1.00 96.44 94 ALA A CA 1
ATOM 673 C C . ALA A 1 94 ? -1.607 -3.935 -1.375 1.00 96.44 94 ALA A C 1
ATOM 675 O O . ALA A 1 94 ? -1.939 -3.544 -0.255 1.00 96.44 94 ALA A O 1
ATOM 676 N N . LEU A 1 95 ? -1.872 -5.172 -1.804 1.00 96.50 95 LEU A N 1
ATOM 677 C CA . LEU A 1 95 ? -2.564 -6.169 -0.994 1.00 96.50 95 LEU A CA 1
ATOM 678 C C . LEU A 1 95 ? -1.791 -6.472 0.294 1.00 96.50 95 LEU A C 1
ATOM 680 O O . LEU A 1 95 ? -2.378 -6.449 1.376 1.00 96.50 95 LEU A O 1
ATOM 684 N N . LEU A 1 96 ? -0.479 -6.705 0.194 1.00 96.25 96 LEU A N 1
ATOM 685 C CA . LEU A 1 96 ? 0.378 -6.942 1.355 1.00 96.25 96 LEU A CA 1
ATOM 686 C C . LEU A 1 96 ? 0.363 -5.760 2.327 1.00 96.25 96 LEU A C 1
ATOM 688 O O . LEU A 1 96 ? 0.210 -5.978 3.525 1.00 96.25 96 LEU A O 1
ATOM 692 N N . ALA A 1 97 ? 0.461 -4.524 1.831 1.00 95.50 97 ALA A N 1
ATOM 693 C CA . ALA A 1 97 ? 0.420 -3.329 2.671 1.00 95.50 97 ALA A CA 1
ATOM 694 C C . ALA A 1 97 ? -0.924 -3.188 3.404 1.00 95.50 97 ALA A C 1
ATOM 696 O O . ALA A 1 97 ? -0.957 -2.966 4.614 1.00 95.50 97 ALA A O 1
ATOM 697 N N . VAL A 1 98 ? -2.041 -3.394 2.699 1.00 95.50 98 VAL A N 1
ATOM 698 C CA . VAL A 1 98 ? -3.384 -3.368 3.299 1.00 95.50 98 VAL A CA 1
ATOM 699 C C . VAL A 1 98 ? -3.527 -4.439 4.375 1.00 95.50 98 VAL A C 1
ATOM 701 O O . VAL A 1 98 ? -4.013 -4.144 5.465 1.00 95.50 98 VAL A O 1
ATOM 704 N N . ILE A 1 99 ? -3.087 -5.668 4.106 1.00 95.00 99 ILE A N 1
ATOM 705 C CA . ILE A 1 99 ? -3.128 -6.764 5.080 1.00 95.00 99 ILE A CA 1
ATOM 706 C C . ILE A 1 99 ? -2.274 -6.420 6.308 1.00 95.00 99 ILE A C 1
ATOM 708 O O . ILE A 1 99 ? -2.763 -6.523 7.435 1.00 95.00 99 ILE A O 1
ATOM 712 N N . ALA A 1 100 ? -1.041 -5.958 6.088 1.00 94.19 100 ALA A N 1
ATOM 713 C CA . ALA A 1 100 ? -0.081 -5.617 7.134 1.00 94.19 100 ALA A CA 1
ATOM 714 C C . ALA A 1 100 ? -0.546 -4.477 8.042 1.00 94.19 100 ALA A C 1
ATOM 716 O O . ALA A 1 100 ? -0.203 -4.460 9.217 1.00 94.19 100 ALA A O 1
ATOM 717 N N . THR A 1 101 ? -1.339 -3.541 7.523 1.00 93.56 101 THR A N 1
ATOM 718 C CA . THR A 1 101 ? -1.887 -2.434 8.309 1.00 93.56 101 THR A CA 1
ATOM 719 C C . THR A 1 101 ? -3.228 -2.801 8.962 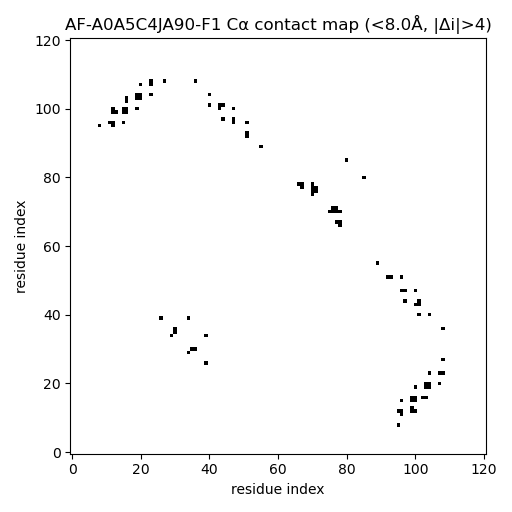1.00 93.56 101 THR A C 1
ATOM 721 O O . THR A 1 101 ? -3.452 -2.556 10.147 1.00 93.56 101 THR A O 1
ATOM 724 N N . VAL A 1 102 ? -4.150 -3.432 8.230 1.00 92.38 102 VAL A N 1
ATOM 725 C CA . VAL A 1 102 ? -5.520 -3.667 8.718 1.00 92.38 102 VAL A CA 1
ATOM 726 C C . VAL A 1 102 ? -5.587 -4.765 9.781 1.00 92.38 102 VAL A C 1
ATOM 728 O O . VAL A 1 102 ? -6.366 -4.633 10.727 1.00 92.38 102 VAL A O 1
ATOM 731 N N . LEU A 1 103 ? -4.808 -5.844 9.658 1.00 91.44 103 LEU A N 1
ATOM 732 C CA . LEU A 1 103 ? -4.783 -6.921 10.659 1.00 91.44 103 LEU A CA 1
ATOM 733 C C . LEU A 1 103 ? -4.410 -6.417 12.064 1.00 91.44 103 LEU A C 1
ATOM 735 O O . LEU A 1 103 ? -5.240 -6.566 12.965 1.00 91.44 103 LEU A O 1
ATOM 739 N N . PRO A 1 104 ? -3.241 -5.787 12.282 1.00 88.94 104 PRO A N 1
ATOM 740 C CA . PRO A 1 104 ? -2.849 -5.317 13.608 1.00 88.94 104 PRO A CA 1
ATOM 741 C C . PRO A 1 104 ? -3.795 -4.242 14.133 1.00 88.94 104 PRO A C 1
ATOM 743 O O . PRO A 1 104 ? -4.183 -4.308 15.295 1.00 88.94 104 PRO A O 1
ATOM 746 N N . ALA A 1 105 ? -4.285 -3.328 13.287 1.00 90.12 105 ALA A N 1
ATOM 747 C CA . ALA A 1 105 ? -5.294 -2.356 13.708 1.00 90.12 105 ALA A CA 1
ATOM 748 C C . ALA A 1 105 ? -6.579 -3.029 14.212 1.00 90.12 105 ALA A C 1
ATOM 750 O O . ALA A 1 105 ? -7.183 -2.597 15.196 1.00 90.12 105 ALA A O 1
ATOM 751 N N . ARG A 1 106 ? -7.036 -4.096 13.543 1.00 88.75 106 ARG A N 1
ATOM 752 C CA . ARG A 1 106 ? -8.222 -4.845 13.977 1.00 88.75 106 ARG A CA 1
ATOM 753 C C . ARG A 1 106 ? -7.979 -5.566 15.294 1.00 88.75 106 ARG A C 1
ATOM 755 O O . ARG A 1 106 ? -8.886 -5.541 16.124 1.00 88.75 106 ARG A O 1
ATOM 762 N N . LEU A 1 107 ? -6.806 -6.173 15.466 1.00 86.38 107 LEU A N 1
ATOM 763 C CA . LEU A 1 107 ? -6.415 -6.882 16.685 1.00 86.38 107 LEU A CA 1
ATOM 764 C C . LEU A 1 107 ? -6.270 -5.918 17.869 1.00 86.38 107 LEU A C 1
ATOM 766 O O . LEU A 1 107 ? -6.891 -6.137 18.905 1.00 86.38 107 LEU A O 1
ATOM 770 N N . ALA A 1 108 ? -5.567 -4.800 17.686 1.00 84.19 108 ALA A N 1
ATOM 771 C CA . ALA A 1 108 ? -5.388 -3.766 18.704 1.00 84.19 108 ALA A CA 1
ATOM 772 C C . ALA A 1 108 ? -6.722 -3.170 19.181 1.00 84.19 108 ALA A C 1
ATOM 774 O O . ALA A 1 108 ? -6.898 -2.870 20.355 1.00 84.19 108 ALA A O 1
ATOM 775 N N . MET A 1 109 ? -7.695 -3.036 18.276 1.00 80.38 109 MET A N 1
ATOM 776 C CA . MET A 1 109 ? -9.032 -2.531 18.606 1.00 80.38 109 MET A CA 1
ATOM 777 C C . MET A 1 109 ? -9.958 -3.599 19.207 1.00 80.38 109 MET A C 1
ATOM 779 O O . MET A 1 109 ? -11.002 -3.246 19.762 1.00 80.38 109 MET A O 1
ATOM 783 N N . ALA A 1 110 ? -9.629 -4.882 19.034 1.00 76.94 110 ALA A N 1
ATOM 784 C CA . ALA A 1 110 ? -10.369 -6.015 19.585 1.00 76.94 110 ALA A CA 1
ATOM 785 C C . ALA A 1 110 ? -9.889 -6.398 20.991 1.00 76.94 110 ALA A C 1
ATOM 787 O O . ALA A 1 110 ? -10.707 -6.854 21.789 1.00 76.94 110 ALA A O 1
ATOM 788 N N . ALA A 1 111 ? -8.606 -6.178 21.301 1.00 64.56 111 ALA A N 1
ATOM 789 C CA . ALA A 1 111 ? -8.073 -6.274 22.654 1.00 64.56 111 ALA A CA 1
ATOM 790 C C . ALA A 1 111 ? -8.825 -5.277 23.551 1.00 64.56 111 ALA A C 1
ATOM 792 O O . ALA A 1 111 ? -8.707 -4.058 23.419 1.00 64.56 111 ALA A O 1
ATOM 793 N N . ARG A 1 112 ? -9.711 -5.801 24.398 1.00 55.88 112 ARG A N 1
ATOM 794 C CA . ARG A 1 112 ? -10.581 -5.002 25.257 1.00 55.88 112 ARG A CA 1
ATOM 795 C C . ARG A 1 112 ? -9.719 -4.291 26.314 1.00 55.88 112 ARG A C 1
ATOM 797 O O . ARG A 1 112 ? -8.940 -4.962 26.980 1.00 55.88 112 ARG A O 1
ATOM 804 N N . PRO A 1 113 ? -9.911 -2.982 26.562 1.00 53.91 113 PRO A N 1
ATOM 805 C CA . PRO A 1 113 ? -9.237 -2.246 27.643 1.00 53.91 113 PRO A CA 1
ATOM 806 C C . PRO A 1 113 ? -9.498 -2.768 29.071 1.00 53.91 113 PRO A C 1
ATOM 808 O O . PRO A 1 113 ? -8.928 -2.238 30.018 1.00 53.91 113 PRO A O 1
ATOM 811 N N . ALA A 1 114 ? -10.375 -3.766 29.243 1.00 54.91 114 ALA A N 1
ATOM 812 C CA . ALA A 1 114 ? -10.744 -4.319 30.545 1.00 54.91 114 ALA A CA 1
ATOM 813 C C . ALA A 1 114 ? -9.746 -5.364 31.081 1.00 54.91 114 ALA A C 1
ATOM 815 O O . ALA A 1 114 ? -9.663 -5.534 32.292 1.00 54.91 114 ALA A O 1
ATOM 816 N N . ASP A 1 115 ? -8.942 -6.007 30.224 1.00 54.03 115 ASP A N 1
ATOM 817 C CA . ASP A 1 115 ? -8.047 -7.092 30.668 1.00 54.03 115 ASP A CA 1
ATOM 818 C C . ASP A 1 115 ? -6.663 -6.594 31.119 1.00 54.03 115 ASP A C 1
ATOM 820 O O . ASP A 1 115 ? -5.925 -7.320 31.774 1.00 54.03 115 ASP A O 1
ATOM 824 N N . THR A 1 116 ? -6.305 -5.336 30.839 1.00 50.75 116 THR A N 1
ATOM 825 C CA . THR A 1 116 ? -5.016 -4.749 31.262 1.00 50.75 116 THR A CA 1
ATOM 826 C C . THR A 1 116 ? -5.065 -4.049 32.622 1.00 50.75 1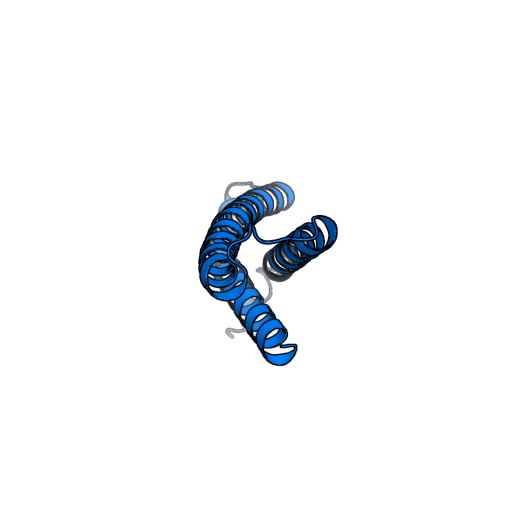16 THR A C 1
ATOM 828 O O . THR A 1 116 ? -4.036 -3.569 33.092 1.00 50.75 116 THR A O 1
ATOM 831 N N . ILE A 1 117 ? -6.246 -3.949 33.243 1.00 56.56 117 ILE A N 1
ATOM 832 C CA . ILE A 1 117 ? -6.412 -3.389 34.597 1.00 56.56 117 ILE A CA 1
ATOM 833 C C . ILE A 1 117 ? -6.367 -4.506 35.659 1.00 56.56 117 ILE A C 1
ATOM 835 O O . ILE A 1 117 ? -6.059 -4.227 36.807 1.00 56.56 117 ILE A O 1
ATOM 839 N N . ASN A 1 118 ? -6.574 -5.772 35.272 1.00 48.59 118 ASN A N 1
ATOM 840 C CA . ASN A 1 118 ? -6.664 -6.917 36.189 1.00 48.59 118 ASN A CA 1
ATOM 841 C C . ASN A 1 118 ? -5.398 -7.804 36.236 1.00 48.59 118 ASN A C 1
ATOM 843 O O . ASN A 1 118 ? -5.456 -8.954 36.654 1.00 48.59 118 ASN A O 1
ATOM 847 N N . THR A 1 119 ? -4.249 -7.318 35.755 1.00 58.22 119 THR A N 1
ATOM 848 C CA . THR A 1 119 ? -2.963 -8.048 35.853 1.00 58.22 119 THR A CA 1
ATOM 849 C C . THR A 1 119 ? -1.954 -7.339 36.757 1.00 58.22 119 THR A C 1
ATOM 851 O O . THR A 1 119 ? -0.747 -7.523 36.607 1.00 58.22 119 THR A O 1
ATOM 854 N N . ARG A 1 120 ? -2.435 -6.469 37.648 1.00 49.41 120 ARG A N 1
ATOM 855 C CA . ARG A 1 120 ? -1.635 -5.809 38.683 1.00 49.41 120 ARG A CA 1
ATOM 856 C C . ARG A 1 120 ? -2.389 -5.820 40.010 1.00 49.41 120 ARG A C 1
ATOM 858 O O . ARG A 1 120 ? -2.713 -4.756 40.516 1.00 49.41 120 ARG A O 1
ATOM 865 N N . ASP A 1 121 ? -2.637 -7.019 40.515 1.00 43.72 121 ASP A N 1
ATOM 866 C CA . ASP A 1 121 ? -2.757 -7.296 41.948 1.00 43.72 121 ASP A CA 1
ATOM 867 C C . ASP A 1 121 ? -1.809 -8.458 42.276 1.00 43.72 121 ASP A C 1
ATOM 869 O O . ASP A 1 121 ? -1.763 -9.421 41.469 1.00 43.72 121 ASP A O 1
#

Secondary structure (DSSP, 8-state):
-HHHHHHHHHHHHHHHHHHHHHTHHHHHHHHHTT--HHHHHHHHHHHHHHHHHHHHHHHHHHHHHHHHHHHHHHTSSPPP--HHHHHHHHHHHHHHHHHHHHHHHHHHHHS-TTTTSSS--

Foldseek 3Di:
DVVVVVVVLVVLLVVLLVVLLVCLVVVVVVVVVPDDPVNVLVVLVVVLVVVLVVCLVVVVVVVLVVQQVVCCVPPVDHDDDDPVVSVVVSVVVSVSSSCSNNVSNVVSVVPDPPVVVPPPD

Nearest PDB structures (foldseek):
  7w78-assembly1_B  TM=7.710E-01  e=2.097E-02  Corynebacterium diphtheriae NCTC 13129
  5lil-assembly1_A  TM=8.919E-01  e=5.846E-01  Aggregatibacter actinomycetemcomitans
  8x61-assembly1_D  TM=7.011E-01  e=8.298E-01  Escherichia coli K-12
  8buy-assembly1_B  TM=3.553E-01  e=3.786E+00  Homo sapiens
  8c5v-assembly1_I  TM=2.613E-01  e=9.634E+00  Escherichia coli

InterPro domains:
  IPR003838 ABC3 transporter permease, C-terminal [PF02687] (2-110)
  IPR050250 Macrolide Exporter MacB [PTHR30572] (3-119)

Organism: NCBI:txid2508997

Sequence (121 aa):
MALIIAFTAIAVVNTLAMATSDRAREFALLRLVGTTRRQVMRMLGWETLAIVAVAAVLGTAIALATLTAFSAGMTGGAPHVPPLGHLGVLGWGALLAVIATVLPARLAMAARPADTINTRD